Protein AF-A0A1G0JGZ4-F1 (afdb_monomer)

Radius of gyration: 14.33 Å; Cα contacts (8 Å, |Δi|>4): 262; chains: 1; bounding box: 38×28×39 Å

Solvent-accessible surface area (backbone atoms only — not comparable to full-atom values): 8228 Å² total; per-residue (Å²): 122,22,40,35,40,36,39,38,41,50,71,92,53,62,57,66,64,50,48,46,52,52,49,48,58,42,40,79,70,74,36,19,32,33,38,36,28,69,32,66,69,54,31,53,54,48,54,58,39,48,71,66,73,44,100,86,50,89,66,65,63,39,51,67,93,68,68,72,100,63,96,67,38,36,36,31,32,50,63,83,83,70,74,87,81,37,41,33,36,37,50,66,33,96,65,82,61,94,68,53,70,74,19,56,30,38,34,40,69,32,42,55,50,71,66,44,47,52,50,46,55,51,52,51,49,54,42,51,78,70,63,36,49,81,45,80,43,80,54,75,87,77,88,126

Mean predicted aligned error: 4.76 Å

Foldseek 3Di:
DAAEEEEEEDAPDDLLLVVLVVLQVQLVVVFAEEEAAQDPVVQVVSVVCNVVSDPPDDAAEDEPPPDDPDLGHYYYYHDPPDDLNGQEYEYHHLDQPPCNVSHNYYYYYQHDDPVSVVSVVVVQVVCVVVVHRYHYHYDDPPDD

Secondary structure (DSSP, 8-state):
--EEEEEEPPTT--HHHHHHHHHHHHHTTT--EEEE-SSHHHHHHHHHHHHHS-TT----EEETT---S-SS-EEEESSSSPPTT--EEEE-SSS--TTGGGSSEEEEEE-SSHHHHHHHHHHHHHHHHTT-EEEEEEPP----

Structure (mmCIF, N/CA/C/O backbone):
data_AF-A0A1G0JGZ4-F1
#
_entry.id   AF-A0A1G0JGZ4-F1
#
loop_
_atom_site.group_PDB
_atom_site.id
_atom_site.type_symbol
_atom_site.label_atom_id
_atom_site.label_alt_id
_atom_site.label_comp_id
_atom_site.label_asym_id
_atom_site.label_entity_id
_atom_site.label_seq_id
_atom_site.pdbx_PDB_ins_code
_atom_site.Cartn_x
_atom_site.Cartn_y
_atom_site.Cartn_z
_atom_site.occupancy
_atom_site.B_iso_or_equiv
_atom_site.auth_seq_id
_atom_site.auth_comp_id
_atom_site.auth_asym_id
_atom_site.auth_atom_id
_atom_site.pdbx_PDB_model_num
ATOM 1 N N . MET A 1 1 ? -14.639 -6.451 -9.547 1.00 85.00 1 MET A N 1
ATOM 2 C CA . MET A 1 1 ? -14.831 -6.160 -8.112 1.00 85.00 1 MET A CA 1
ATOM 3 C C . MET A 1 1 ? -13.541 -6.490 -7.387 1.00 85.00 1 MET A C 1
ATOM 5 O O . MET A 1 1 ? -13.112 -7.636 -7.448 1.00 85.00 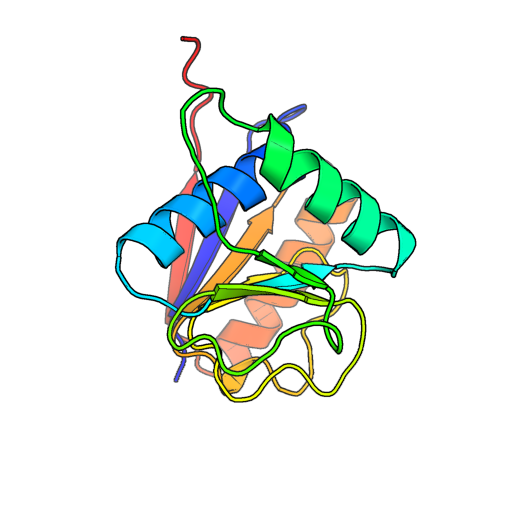1 MET A O 1
ATOM 9 N N . SER A 1 2 ? -12.912 -5.497 -6.763 1.00 94.88 2 SER A N 1
ATOM 10 C CA . SER A 1 2 ? -11.681 -5.689 -5.979 1.00 94.88 2 SER A CA 1
ATOM 11 C C . SER A 1 2 ? -12.003 -6.016 -4.524 1.00 94.88 2 SER A C 1
ATOM 13 O O . SER A 1 2 ? -12.991 -5.514 -3.982 1.00 94.88 2 SER A O 1
ATOM 15 N N . ARG A 1 3 ? -11.123 -6.779 -3.874 1.00 97.75 3 ARG A N 1
ATOM 16 C CA . ARG A 1 3 ? -11.068 -6.879 -2.411 1.00 97.75 3 ARG A CA 1
ATOM 17 C C . ARG A 1 3 ? -10.283 -5.697 -1.848 1.00 97.75 3 ARG A C 1
ATOM 19 O O . ARG A 1 3 ? -9.160 -5.466 -2.289 1.00 97.75 3 ARG A O 1
ATOM 26 N N . VAL A 1 4 ? -10.820 -5.000 -0.852 1.00 98.31 4 VAL A N 1
ATOM 27 C CA . VAL A 1 4 ? -10.161 -3.863 -0.193 1.00 98.31 4 VAL A CA 1
ATOM 28 C C . VAL A 1 4 ? -9.911 -4.189 1.274 1.00 98.31 4 VAL A C 1
ATOM 30 O O . VAL A 1 4 ? -10.847 -4.361 2.051 1.00 98.31 4 VAL A O 1
ATOM 33 N N . ASP A 1 5 ? -8.642 -4.278 1.660 1.00 98.19 5 ASP A N 1
ATOM 34 C CA . ASP A 1 5 ? -8.217 -4.528 3.034 1.00 98.19 5 ASP A CA 1
ATOM 35 C C . ASP A 1 5 ? -7.762 -3.225 3.702 1.00 98.19 5 ASP A C 1
ATOM 37 O O . ASP A 1 5 ? -6.751 -2.638 3.321 1.00 98.19 5 ASP A O 1
ATOM 41 N N . PHE A 1 6 ? -8.475 -2.810 4.747 1.00 97.69 6 PHE A 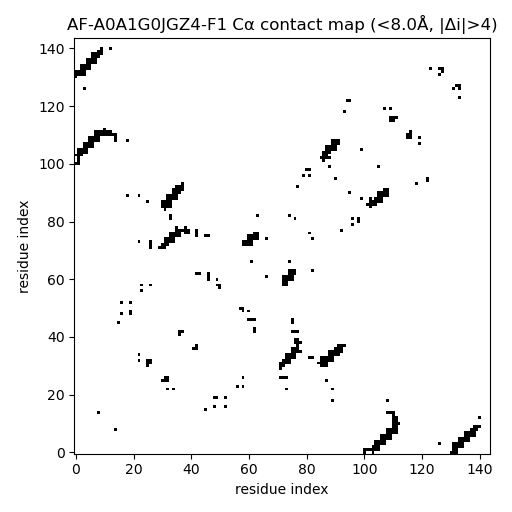N 1
ATOM 42 C CA . PHE A 1 6 ? -8.066 -1.721 5.630 1.00 97.69 6 PHE A CA 1
ATOM 43 C C . PHE A 1 6 ? -7.263 -2.287 6.800 1.00 97.69 6 PHE A C 1
ATOM 45 O O . PHE A 1 6 ? -7.818 -2.990 7.646 1.00 97.69 6 PHE A O 1
ATOM 52 N N . TYR A 1 7 ? -5.972 -1.971 6.876 1.00 96.50 7 TYR A N 1
ATOM 53 C CA . TYR A 1 7 ? -5.145 -2.268 8.045 1.00 96.50 7 TYR A CA 1
ATOM 54 C C . TYR A 1 7 ? -5.111 -1.056 8.967 1.00 96.50 7 TYR A C 1
ATOM 56 O O . TYR A 1 7 ? -4.588 -0.003 8.608 1.00 96.50 7 TYR A O 1
ATOM 64 N N . ILE A 1 8 ? -5.678 -1.213 10.159 1.00 94.00 8 ILE A N 1
ATOM 65 C CA . ILE A 1 8 ? -5.747 -0.173 11.180 1.00 94.00 8 ILE A CA 1
ATOM 66 C C . ILE A 1 8 ? -4.568 -0.374 12.120 1.00 94.00 8 ILE A C 1
ATOM 68 O O . ILE A 1 8 ? -4.493 -1.385 12.826 1.00 94.00 8 ILE A O 1
ATOM 72 N N . LEU A 1 9 ? -3.642 0.579 12.101 1.00 92.50 9 LEU A N 1
ATOM 73 C CA . LEU A 1 9 ? -2.432 0.530 12.904 1.00 92.50 9 LEU A CA 1
ATOM 74 C C . LEU A 1 9 ? -2.647 1.235 14.255 1.00 92.50 9 LEU A C 1
ATOM 76 O O . LEU A 1 9 ? -3.369 2.236 14.329 1.00 92.50 9 LEU A O 1
ATOM 80 N N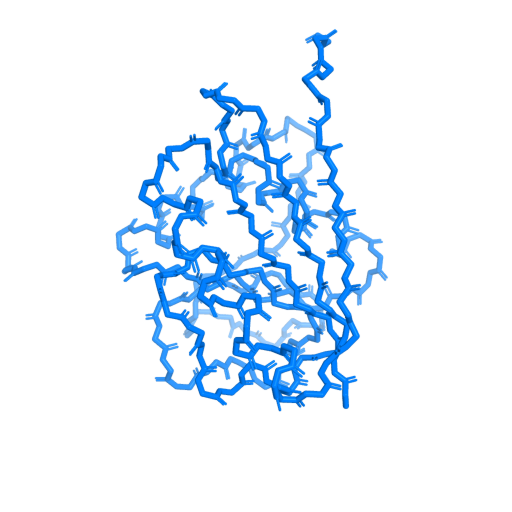 . PRO A 1 10 ? -1.987 0.758 15.322 1.00 89.00 10 PRO A N 1
ATOM 81 C CA . PRO A 1 10 ? -1.874 1.484 16.580 1.00 89.00 10 PRO A CA 1
ATOM 82 C C . PRO A 1 10 ? -1.209 2.851 16.385 1.00 89.00 10 PRO A C 1
ATOM 84 O O . PRO A 1 10 ? -0.455 3.072 15.432 1.00 89.00 10 PRO A O 1
ATOM 87 N N . GLU A 1 11 ? -1.459 3.776 17.306 1.00 81.19 11 GLU A N 1
ATOM 88 C CA . GLU A 1 11 ? -0.818 5.093 17.284 1.00 81.19 11 GLU A CA 1
ATOM 89 C C . GLU A 1 11 ? 0.710 4.963 17.358 1.00 81.19 11 GLU A C 1
ATOM 91 O O . GLU A 1 11 ? 1.236 4.040 17.974 1.00 81.19 11 GLU A O 1
ATOM 96 N N . ASN A 1 12 ? 1.421 5.872 16.685 1.00 79.75 12 ASN A N 1
ATOM 97 C CA . ASN A 1 12 ? 2.886 5.866 16.553 1.00 79.75 12 ASN A CA 1
ATOM 98 C C . ASN A 1 12 ? 3.490 4.646 15.824 1.00 79.75 12 ASN A C 1
ATOM 100 O O . ASN A 1 12 ? 4.708 4.473 15.829 1.00 79.75 12 ASN A O 1
ATOM 104 N N . SER A 1 13 ? 2.681 3.817 15.156 1.00 82.12 13 SER A N 1
ATOM 105 C CA . SER A 1 13 ? 3.196 2.731 14.311 1.00 82.12 13 SER A CA 1
ATOM 106 C C . SER A 1 13 ? 3.797 3.259 13.005 1.00 82.12 13 SER A C 1
ATOM 108 O O . SER A 1 13 ? 3.263 4.177 12.380 1.00 82.12 13 SER A O 1
ATOM 110 N N . GLY A 1 14 ? 4.881 2.634 12.537 1.00 88.62 14 GLY A N 1
ATOM 111 C CA . GLY A 1 14 ? 5.538 2.997 11.280 1.00 88.62 14 GLY A CA 1
ATOM 112 C C . GLY A 1 14 ? 4.749 2.551 10.046 1.00 88.62 14 GLY A C 1
ATOM 113 O O . GLY A 1 14 ? 4.943 1.432 9.570 1.00 88.62 14 GLY A O 1
ATOM 114 N N . ARG A 1 15 ? 3.899 3.434 9.503 1.00 91.88 15 ARG A N 1
ATOM 115 C CA . ARG A 1 15 ? 3.074 3.188 8.301 1.00 91.88 15 ARG A CA 1
ATOM 116 C C . ARG A 1 15 ? 3.885 2.657 7.119 1.00 91.88 15 ARG A C 1
ATOM 118 O O . ARG A 1 15 ? 3.527 1.635 6.542 1.00 91.88 15 ARG A O 1
ATOM 125 N N . ASP A 1 16 ? 5.003 3.308 6.813 1.00 93.38 16 ASP A N 1
ATOM 126 C CA . ASP A 1 16 ? 5.840 2.964 5.659 1.00 93.38 16 ASP A CA 1
ATOM 127 C C . ASP A 1 16 ? 6.565 1.624 5.871 1.00 93.38 16 ASP A C 1
ATOM 129 O O . ASP A 1 16 ? 6.599 0.787 4.973 1.00 93.38 16 ASP A O 1
ATOM 133 N N . ARG A 1 17 ? 7.036 1.342 7.097 1.00 92.81 17 ARG A N 1
ATOM 134 C CA . ARG A 1 17 ? 7.587 0.019 7.453 1.00 92.81 17 ARG A CA 1
ATOM 135 C C . ARG A 1 17 ? 6.542 -1.089 7.322 1.00 92.81 17 ARG A C 1
ATOM 137 O O . ARG A 1 17 ? 6.857 -2.181 6.848 1.00 92.81 17 ARG A O 1
ATOM 144 N N . PHE A 1 18 ? 5.301 -0.822 7.723 1.00 94.25 18 PHE A N 1
ATOM 145 C CA . PHE A 1 18 ? 4.211 -1.776 7.544 1.00 94.25 18 PHE A CA 1
ATOM 146 C C . PHE A 1 18 ? 3.881 -1.980 6.059 1.00 94.25 18 PHE A C 1
ATOM 148 O O . PHE A 1 18 ? 3.686 -3.119 5.634 1.00 94.25 18 PHE A O 1
ATOM 155 N N . ALA A 1 19 ? 3.905 -0.918 5.248 1.00 95.88 19 ALA A N 1
ATOM 156 C CA . ALA A 1 19 ? 3.757 -1.012 3.798 1.00 95.88 19 ALA A CA 1
ATOM 157 C C . ALA A 1 19 ? 4.831 -1.916 3.172 1.00 95.88 19 ALA A C 1
ATOM 159 O O . ALA A 1 19 ? 4.483 -2.795 2.383 1.00 95.88 19 ALA A O 1
ATOM 160 N N . CYS A 1 20 ? 6.097 -1.794 3.592 1.00 95.12 20 CYS A N 1
ATOM 161 C CA . CYS A 1 20 ? 7.168 -2.706 3.173 1.00 95.12 20 CYS A CA 1
ATOM 162 C C . CYS A 1 20 ? 6.862 -4.167 3.536 1.00 95.12 20 CYS A C 1
ATOM 164 O O . CYS A 1 20 ? 7.036 -5.061 2.708 1.00 95.12 20 CYS A O 1
ATOM 166 N N . SER A 1 21 ? 6.344 -4.424 4.742 1.00 93.94 21 SER A N 1
ATOM 167 C CA . SER A 1 21 ? 5.947 -5.774 5.173 1.00 93.94 21 SER A CA 1
ATOM 168 C C . SER A 1 21 ? 4.822 -6.360 4.309 1.00 93.94 21 SER A C 1
ATOM 170 O O . SER A 1 21 ? 4.899 -7.514 3.872 1.00 93.94 21 SER A O 1
ATOM 172 N N . ILE A 1 22 ? 3.796 -5.561 3.995 1.00 95.88 22 ILE A N 1
ATOM 173 C CA . ILE A 1 22 ? 2.705 -5.977 3.103 1.00 95.88 22 ILE A CA 1
ATOM 174 C C . ILE A 1 22 ? 3.224 -6.228 1.685 1.00 95.88 22 ILE A C 1
ATOM 176 O O . ILE A 1 22 ? 2.881 -7.258 1.098 1.00 95.88 22 ILE A O 1
ATOM 180 N N . ALA A 1 23 ? 4.064 -5.336 1.155 1.00 96.12 23 ALA A N 1
ATOM 181 C CA . ALA A 1 23 ? 4.661 -5.476 -0.168 1.00 96.12 23 ALA A CA 1
ATOM 182 C C . ALA A 1 23 ? 5.489 -6.762 -0.267 1.00 96.12 23 ALA A C 1
ATOM 184 O O . ALA A 1 23 ? 5.253 -7.562 -1.170 1.00 96.12 23 ALA A O 1
ATOM 185 N N . ASN A 1 24 ? 6.362 -7.029 0.713 1.00 94.38 24 ASN A N 1
ATOM 186 C CA . ASN A 1 24 ? 7.142 -8.265 0.774 1.00 94.38 24 ASN A CA 1
ATOM 187 C C . ASN A 1 24 ? 6.233 -9.499 0.793 1.00 94.38 24 ASN A C 1
ATOM 189 O O . ASN A 1 24 ? 6.403 -10.432 0.012 1.00 94.38 24 ASN A O 1
ATOM 193 N N . LYS A 1 25 ? 5.217 -9.507 1.663 1.00 94.25 25 LYS A N 1
ATOM 194 C CA . LYS A 1 25 ? 4.297 -10.643 1.792 1.00 94.25 25 LYS A CA 1
ATOM 195 C C . LYS A 1 25 ? 3.517 -10.908 0.505 1.00 94.25 25 LYS A C 1
ATOM 197 O O . LYS A 1 25 ? 3.304 -12.071 0.166 1.00 94.25 25 LYS A O 1
ATOM 202 N N . ALA A 1 26 ? 3.059 -9.863 -0.181 1.00 95.38 26 ALA A N 1
ATOM 203 C CA . ALA A 1 26 ? 2.351 -9.989 -1.450 1.00 95.38 26 ALA A CA 1
ATOM 204 C C . ALA A 1 26 ? 3.293 -10.471 -2.562 1.00 95.38 26 ALA A C 1
ATOM 206 O O . ALA A 1 26 ? 2.978 -11.446 -3.244 1.00 95.38 26 ALA A O 1
ATOM 207 N N . TRP A 1 27 ? 4.478 -9.872 -2.675 1.00 94.00 27 TRP A N 1
ATOM 208 C CA . TRP A 1 27 ? 5.493 -10.266 -3.647 1.00 94.00 27 TRP A CA 1
ATOM 209 C C . TRP A 1 27 ? 5.937 -11.728 -3.473 1.00 94.00 27 TRP A C 1
ATOM 211 O O . TRP A 1 27 ? 5.896 -12.498 -4.430 1.00 94.00 27 TRP A O 1
ATOM 221 N N . ARG A 1 28 ? 6.233 -12.177 -2.243 1.00 91.81 28 ARG A N 1
ATOM 222 C CA . ARG A 1 28 ? 6.590 -13.584 -1.949 1.00 91.81 28 ARG A CA 1
ATOM 223 C C . ARG A 1 28 ? 5.477 -14.585 -2.270 1.00 91.81 28 ARG A C 1
ATOM 225 O O . ARG A 1 28 ? 5.738 -15.781 -2.346 1.00 91.81 28 ARG A O 1
ATOM 232 N N . ARG A 1 29 ? 4.238 -14.116 -2.439 1.00 93.62 29 ARG A N 1
ATOM 233 C CA . ARG A 1 29 ? 3.089 -14.918 -2.892 1.00 93.62 29 ARG A CA 1
ATOM 234 C C . ARG A 1 29 ? 2.889 -14.875 -4.413 1.00 93.62 29 ARG A C 1
ATOM 236 O O . ARG A 1 29 ? 1.892 -15.400 -4.892 1.00 93.62 29 ARG A O 1
ATOM 243 N N . GLY A 1 30 ? 3.818 -14.277 -5.158 1.00 92.69 30 GLY A N 1
ATOM 244 C CA . GLY A 1 30 ? 3.786 -14.195 -6.619 1.00 92.69 30 GLY A CA 1
ATOM 245 C C . GLY A 1 30 ? 2.970 -13.024 -7.169 1.00 92.69 30 GLY A C 1
ATOM 246 O O . GLY A 1 30 ? 2.615 -13.038 -8.344 1.00 92.69 30 GLY A O 1
ATOM 247 N N . HIS A 1 31 ? 2.637 -12.023 -6.349 1.00 94.75 31 HIS A N 1
ATOM 248 C CA . HIS A 1 31 ? 1.895 -10.849 -6.811 1.00 94.75 31 HIS A CA 1
ATOM 249 C C . HIS A 1 31 ? 2.820 -9.739 -7.317 1.00 94.75 31 HIS A C 1
ATOM 251 O O . HIS A 1 31 ? 3.833 -9.433 -6.689 1.00 94.75 31 HIS A O 1
ATOM 257 N N . ASN A 1 32 ? 2.401 -9.076 -8.398 1.00 94.25 32 ASN A N 1
ATOM 258 C CA . ASN A 1 32 ? 2.944 -7.785 -8.805 1.00 94.25 32 ASN A CA 1
ATOM 259 C C . ASN A 1 32 ? 2.286 -6.685 -7.979 1.00 94.25 32 ASN A C 1
ATOM 261 O O . ASN A 1 32 ? 1.060 -6.517 -8.017 1.00 94.25 32 ASN A O 1
ATOM 265 N N . VAL A 1 33 ? 3.102 -5.945 -7.236 1.00 96.50 33 VAL A N 1
ATOM 266 C CA . VAL A 1 33 ? 2.632 -4.955 -6.267 1.00 96.50 33 VAL A CA 1
ATOM 267 C C . VAL A 1 33 ? 2.897 -3.562 -6.808 1.00 96.50 33 VAL A C 1
ATOM 269 O O . VAL A 1 33 ? 4.011 -3.268 -7.221 1.00 96.50 33 VAL A O 1
ATOM 272 N N . TYR A 1 34 ? 1.896 -2.695 -6.750 1.00 96.62 34 TYR A N 1
ATOM 273 C CA . TYR A 1 34 ? 2.064 -1.262 -6.933 1.00 96.62 34 TYR A CA 1
ATOM 274 C C . TYR A 1 34 ? 1.888 -0.553 -5.591 1.00 96.62 34 TYR A C 1
ATOM 276 O O . TYR A 1 34 ? 0.868 -0.731 -4.927 1.00 96.62 34 TYR A O 1
ATOM 284 N N . ILE A 1 35 ? 2.864 0.254 -5.183 1.00 97.38 35 ILE A N 1
ATOM 285 C CA . ILE A 1 35 ? 2.745 1.139 -4.026 1.00 97.38 35 ILE A CA 1
ATOM 286 C C . ILE A 1 35 ? 2.516 2.559 -4.530 1.00 97.38 35 ILE A C 1
ATOM 288 O O . ILE A 1 35 ? 3.394 3.148 -5.164 1.00 97.38 35 ILE A O 1
ATOM 292 N N . HIS A 1 36 ? 1.337 3.102 -4.236 1.00 97.06 36 HIS A N 1
ATOM 293 C CA . HIS A 1 36 ? 0.940 4.438 -4.652 1.00 97.06 36 HIS A CA 1
ATOM 294 C C . HIS A 1 36 ? 1.234 5.452 -3.541 1.00 97.06 36 HIS A C 1
ATOM 296 O O . HIS A 1 36 ? 0.598 5.428 -2.489 1.00 97.06 36 HIS A O 1
ATOM 302 N N . THR A 1 37 ? 2.206 6.335 -3.749 1.00 96.44 37 THR A N 1
ATOM 303 C CA . THR A 1 37 ? 2.659 7.338 -2.777 1.00 96.44 37 THR A CA 1
ATOM 304 C C . THR A 1 37 ? 2.140 8.735 -3.115 1.00 96.44 37 THR A C 1
ATOM 306 O O . THR A 1 37 ? 1.708 9.008 -4.231 1.00 96.44 37 THR A O 1
ATOM 309 N N . THR A 1 38 ? 2.198 9.653 -2.145 1.00 93.69 38 THR A N 1
ATOM 310 C CA . THR A 1 38 ? 1.736 11.045 -2.310 1.00 93.69 38 THR A CA 1
ATOM 311 C C . THR A 1 38 ? 2.605 11.893 -3.235 1.00 93.69 38 THR A C 1
ATOM 313 O O . THR A 1 38 ? 2.122 12.866 -3.808 1.00 93.69 38 THR A O 1
ATOM 316 N N . SER A 1 39 ? 3.900 11.591 -3.324 1.00 95.75 39 SER A N 1
ATOM 317 C CA . SER A 1 39 ? 4.859 12.374 -4.100 1.00 95.75 39 SER A CA 1
ATOM 318 C C . SER A 1 39 ? 6.088 11.550 -4.473 1.00 95.75 39 SER A C 1
ATOM 320 O O . SER A 1 39 ? 6.318 10.454 -3.942 1.00 95.75 39 SER A O 1
ATOM 322 N N . ARG A 1 40 ? 6.901 12.110 -5.374 1.00 96.19 40 ARG A N 1
ATOM 323 C CA . ARG A 1 40 ? 8.181 11.530 -5.789 1.00 96.19 40 ARG A CA 1
ATOM 324 C C . ARG A 1 40 ? 9.143 11.382 -4.617 1.00 96.19 40 ARG A C 1
ATOM 326 O O . ARG A 1 40 ? 9.828 10.374 -4.507 1.00 96.19 40 ARG A O 1
ATOM 333 N N . GLU A 1 41 ? 9.176 12.363 -3.725 1.00 97.00 41 GLU A N 1
ATOM 334 C CA . GLU A 1 41 ? 10.045 12.363 -2.549 1.00 97.00 41 GLU A CA 1
ATOM 335 C C . GLU A 1 41 ? 9.671 11.221 -1.602 1.00 97.00 41 GLU A C 1
ATOM 337 O O . GLU A 1 41 ? 10.551 10.525 -1.103 1.00 97.00 41 GLU A O 1
ATOM 342 N N . THR A 1 42 ? 8.372 10.986 -1.386 1.00 95.69 42 THR A N 1
ATOM 343 C CA . THR A 1 42 ? 7.894 9.834 -0.607 1.00 95.69 42 THR A CA 1
ATOM 344 C C . THR A 1 42 ? 8.223 8.514 -1.303 1.00 95.69 42 THR A C 1
ATOM 346 O O . THR A 1 42 ? 8.611 7.562 -0.634 1.00 95.69 42 THR A O 1
ATOM 349 N N . ALA A 1 43 ? 8.110 8.450 -2.635 1.00 96.94 43 ALA A N 1
ATOM 350 C CA . ALA A 1 43 ? 8.457 7.251 -3.398 1.00 96.94 43 ALA A CA 1
ATOM 351 C C . ALA A 1 43 ? 9.939 6.881 -3.253 1.00 96.94 43 ALA A C 1
ATOM 353 O O . ALA A 1 43 ? 10.240 5.732 -2.960 1.00 96.94 43 ALA A O 1
ATOM 354 N N . ILE A 1 44 ? 10.846 7.855 -3.388 1.00 96.56 44 ILE A N 1
ATOM 355 C CA . ILE A 1 44 ? 12.295 7.646 -3.226 1.00 96.56 44 ILE A CA 1
ATOM 356 C C . ILE A 1 44 ? 12.622 7.190 -1.800 1.00 96.56 44 ILE A C 1
ATOM 358 O O . ILE A 1 44 ? 13.350 6.225 -1.615 1.00 96.56 44 ILE A O 1
ATOM 362 N N . LYS A 1 45 ? 12.029 7.823 -0.780 1.00 96.38 45 LYS A N 1
ATOM 363 C CA . LYS A 1 45 ? 12.222 7.390 0.614 1.00 96.38 45 LYS A CA 1
ATOM 364 C C . LYS A 1 45 ? 11.766 5.951 0.846 1.00 96.38 45 LYS A C 1
ATOM 366 O O . LYS A 1 45 ? 12.367 5.244 1.648 1.00 96.38 45 LYS A O 1
ATOM 371 N N . LEU A 1 46 ? 10.683 5.538 0.190 1.00 96.31 46 LEU A N 1
ATOM 372 C CA . LEU A 1 46 ? 10.164 4.183 0.315 1.00 96.31 46 LEU A CA 1
ATOM 373 C C . LEU A 1 46 ? 11.019 3.160 -0.445 1.00 96.31 46 LEU A C 1
ATOM 375 O O . LEU A 1 46 ? 11.169 2.044 0.041 1.00 96.31 46 LEU A O 1
ATOM 379 N N . ASP A 1 47 ? 11.589 3.547 -1.587 1.00 95.19 47 ASP A N 1
ATOM 380 C CA . ASP A 1 47 ? 12.591 2.775 -2.337 1.00 95.19 47 ASP A CA 1
ATOM 381 C C . ASP A 1 47 ? 13.806 2.475 -1.439 1.00 95.19 47 ASP A C 1
ATOM 383 O O . ASP A 1 47 ? 14.101 1.319 -1.139 1.00 95.19 47 ASP A O 1
ATOM 387 N N . ASP A 1 48 ? 14.401 3.511 -0.839 1.00 94.25 48 ASP A N 1
ATOM 388 C CA . ASP A 1 48 ? 15.501 3.358 0.125 1.00 94.25 48 ASP A CA 1
ATOM 389 C C . ASP A 1 48 ? 15.100 2.504 1.345 1.00 94.25 48 ASP A C 1
ATOM 391 O O . ASP A 1 48 ? 15.875 1.681 1.849 1.00 94.25 48 ASP A O 1
ATOM 395 N N . LEU A 1 49 ? 13.869 2.681 1.842 1.00 94.69 49 LEU A N 1
ATOM 396 C CA . LEU A 1 49 ? 13.371 1.905 2.972 1.00 94.69 49 LEU A CA 1
ATOM 397 C C . LEU A 1 49 ? 13.220 0.426 2.613 1.00 94.69 49 LEU A C 1
ATOM 399 O O . LEU A 1 49 ? 13.583 -0.410 3.430 1.00 94.69 49 LEU A O 1
ATOM 403 N N . LEU A 1 50 ? 12.714 0.075 1.429 1.00 93.00 50 LEU A N 1
ATOM 404 C CA . LEU A 1 50 ? 12.548 -1.320 1.003 1.00 93.00 50 LEU A CA 1
ATOM 405 C C . LEU A 1 50 ? 13.881 -2.074 0.952 1.00 93.00 50 LEU A C 1
ATOM 407 O O . LEU A 1 50 ? 13.901 -3.258 1.290 1.00 93.00 50 LEU A O 1
ATOM 411 N N . TRP A 1 51 ? 14.986 -1.395 0.628 1.00 90.31 51 TRP A N 1
ATOM 412 C CA . TRP A 1 51 ? 16.332 -1.972 0.703 1.00 90.31 51 TRP A CA 1
ATOM 413 C C . TRP A 1 51 ? 16.797 -2.292 2.126 1.00 90.31 51 TRP A C 1
ATOM 415 O O . TRP A 1 51 ? 17.584 -3.215 2.318 1.00 90.31 51 TRP A O 1
ATOM 425 N N . THR A 1 52 ? 16.328 -1.544 3.125 1.00 87.56 52 THR A N 1
ATOM 426 C CA . THR A 1 52 ? 16.840 -1.601 4.508 1.00 87.56 52 THR A CA 1
ATOM 427 C C . THR A 1 52 ? 15.818 -2.111 5.526 1.00 87.56 52 THR A C 1
ATOM 429 O O . THR A 1 52 ? 16.127 -2.243 6.710 1.00 87.56 52 THR A O 1
ATOM 432 N N . TYR A 1 53 ? 14.580 -2.393 5.108 1.00 83.00 53 TYR A N 1
ATOM 433 C CA . TYR A 1 53 ? 13.480 -2.642 6.041 1.00 83.00 53 TYR A CA 1
ATOM 434 C C . TYR A 1 53 ? 13.641 -3.958 6.823 1.00 83.00 53 TYR A C 1
ATOM 436 O O . TYR A 1 53 ? 13.123 -4.053 7.942 1.00 83.00 53 TYR A O 1
ATOM 444 N N . HIS A 1 54 ? 14.350 -4.944 6.257 1.00 76.56 54 HIS A N 1
ATOM 445 C CA . HIS A 1 54 ? 14.627 -6.233 6.885 1.00 76.56 54 HIS A CA 1
ATOM 446 C C . HIS A 1 54 ? 15.932 -6.854 6.360 1.00 76.56 54 HIS A C 1
ATOM 448 O O . HIS A 1 54 ? 16.051 -7.098 5.160 1.00 76.56 54 HIS A O 1
ATOM 454 N N . ASP A 1 55 ? 16.854 -7.191 7.268 1.00 62.56 55 ASP A N 1
ATOM 455 C CA . ASP A 1 55 ? 18.237 -7.615 6.973 1.00 62.56 55 ASP A CA 1
ATOM 456 C C . ASP A 1 55 ? 18.369 -8.835 6.037 1.00 62.56 55 ASP A C 1
ATOM 458 O O . ASP A 1 55 ? 19.423 -9.050 5.444 1.00 62.56 55 ASP A O 1
ATOM 462 N N . ILE A 1 56 ? 17.308 -9.640 5.882 1.00 63.62 56 ILE A N 1
ATOM 463 C CA . ILE A 1 56 ? 17.311 -10.887 5.089 1.00 63.62 56 ILE A CA 1
ATOM 464 C C . ILE A 1 56 ? 16.269 -10.864 3.946 1.00 63.62 56 ILE A C 1
ATOM 466 O O . ILE A 1 56 ? 15.997 -11.887 3.320 1.00 63.62 56 ILE A O 1
ATOM 470 N N . SER A 1 57 ? 15.634 -9.725 3.645 1.00 66.88 57 SER A N 1
ATOM 471 C CA . SER A 1 57 ? 14.658 -9.640 2.541 1.00 66.88 57 SER A CA 1
ATOM 472 C C . SER A 1 57 ? 15.202 -8.850 1.357 1.00 66.88 57 SER A C 1
ATOM 474 O O . SER A 1 57 ? 15.184 -7.627 1.364 1.00 66.88 57 SER A O 1
ATOM 476 N N . PHE A 1 58 ? 15.601 -9.551 0.293 1.00 79.31 58 PHE A N 1
ATOM 477 C CA . PHE A 1 58 ? 15.732 -8.931 -1.024 1.00 79.31 58 PHE A CA 1
ATOM 478 C C . PHE A 1 58 ? 14.342 -8.828 -1.657 1.00 79.31 58 PHE A C 1
ATOM 480 O O . PHE A 1 58 ? 13.771 -9.841 -2.067 1.00 79.31 58 PHE A O 1
ATOM 487 N N . ILE A 1 59 ? 13.792 -7.616 -1.715 1.00 88.25 59 ILE A N 1
ATOM 488 C CA . ILE A 1 59 ? 12.561 -7.328 -2.453 1.00 88.25 59 ILE A CA 1
ATOM 489 C C . ILE A 1 59 ? 12.978 -6.689 -3.780 1.00 88.25 59 ILE A C 1
ATOM 491 O O . ILE A 1 59 ? 13.489 -5.573 -3.750 1.00 88.25 59 ILE A O 1
ATOM 495 N N . PRO A 1 60 ? 12.781 -7.333 -4.942 1.00 90.62 60 PRO A N 1
ATOM 496 C CA . PRO A 1 60 ? 12.993 -6.679 -6.224 1.00 90.62 60 PRO A CA 1
ATOM 497 C C . PRO A 1 60 ? 11.953 -5.570 -6.377 1.00 90.62 60 PRO A C 1
ATOM 499 O O . PRO A 1 60 ? 10.745 -5.827 -6.397 1.00 90.62 60 PRO A O 1
ATOM 502 N N . HIS A 1 61 ? 12.434 -4.335 -6.439 1.00 92.94 61 HIS A N 1
ATOM 503 C CA . HIS A 1 61 ? 11.585 -3.166 -6.563 1.00 92.94 61 HIS A CA 1
ATOM 504 C C . HIS A 1 61 ? 12.226 -2.091 -7.437 1.00 92.94 61 HIS A C 1
ATOM 506 O O . HIS A 1 61 ? 13.420 -2.135 -7.732 1.00 92.94 61 HIS A O 1
ATOM 512 N N . SER A 1 62 ? 11.400 -1.160 -7.903 1.00 92.75 62 SER A N 1
ATOM 513 C CA . SER A 1 62 ? 11.845 -0.007 -8.683 1.00 92.75 62 SER A CA 1
ATOM 514 C C . SER A 1 62 ? 10.831 1.126 -8.611 1.00 92.75 62 SER A C 1
ATOM 516 O O . SER A 1 62 ? 9.628 0.899 -8.432 1.00 92.75 62 SER A O 1
ATOM 518 N N . LEU A 1 63 ? 11.301 2.345 -8.852 1.00 93.44 63 LEU A N 1
ATOM 519 C CA . LEU A 1 63 ? 10.422 3.463 -9.149 1.00 93.44 63 LEU A CA 1
ATOM 520 C C . LEU A 1 63 ? 9.745 3.274 -10.517 1.00 93.44 63 LEU A C 1
ATOM 522 O O . LEU A 1 63 ? 10.306 2.710 -11.461 1.00 93.44 63 LEU A O 1
ATOM 526 N N . THR A 1 64 ? 8.533 3.806 -10.643 1.00 89.94 64 THR A N 1
ATOM 527 C CA . THR A 1 64 ? 7.785 3.853 -11.905 1.00 89.94 64 THR A CA 1
ATOM 528 C C . THR A 1 64 ? 8.641 4.473 -13.013 1.00 89.94 64 THR A C 1
ATOM 530 O O . THR A 1 64 ? 9.264 5.516 -12.818 1.00 89.94 64 THR A O 1
ATOM 533 N N . GLY A 1 65 ? 8.665 3.829 -14.184 1.00 83.44 65 GLY A N 1
ATOM 534 C CA . GLY A 1 65 ? 9.452 4.262 -15.344 1.00 83.44 65 GLY A CA 1
ATOM 535 C C . GLY A 1 65 ? 10.916 3.804 -15.344 1.00 83.44 65 GLY A C 1
ATOM 536 O O . GLY A 1 65 ? 11.620 4.082 -16.310 1.00 83.44 65 GLY A O 1
ATOM 537 N N . GLN A 1 66 ? 11.376 3.099 -14.303 1.00 80.19 66 GLN A N 1
ATOM 538 C CA . GLN A 1 66 ? 12.730 2.529 -14.233 1.00 80.19 66 GLN A CA 1
ATOM 539 C C . GLN A 1 66 ? 12.765 1.000 -14.383 1.00 80.19 66 GLN A C 1
ATOM 541 O O . GLN A 1 66 ? 13.844 0.426 -14.524 1.00 80.19 66 GLN A O 1
ATOM 546 N N . SER A 1 67 ? 11.614 0.326 -14.368 1.00 63.78 67 SER A N 1
ATOM 547 C CA . SER A 1 67 ? 11.536 -1.127 -14.509 1.00 63.78 67 SER A CA 1
ATOM 548 C C . SER A 1 67 ? 11.786 -1.587 -15.950 1.00 63.78 67 SER A C 1
ATOM 550 O O . SER A 1 67 ? 11.148 -1.128 -16.897 1.00 63.78 67 SER A O 1
ATOM 552 N N . GLY A 1 68 ? 12.695 -2.554 -16.109 1.00 62.78 68 GLY A N 1
ATOM 553 C CA . GLY A 1 68 ? 12.735 -3.429 -17.284 1.00 62.78 68 GLY A CA 1
ATOM 554 C C . GLY A 1 68 ? 11.631 -4.501 -17.227 1.00 62.78 68 GLY A C 1
ATOM 555 O O . GLY A 1 68 ? 10.842 -4.518 -16.279 1.00 62.78 68 GLY A O 1
ATOM 556 N N . PRO A 1 69 ? 11.564 -5.421 -18.206 1.00 55.75 69 PRO A N 1
ATOM 557 C CA . PRO A 1 69 ? 10.595 -6.517 -18.213 1.00 55.75 69 PRO A CA 1
ATOM 558 C C . PRO A 1 69 ? 10.941 -7.532 -17.112 1.00 55.75 69 PRO A C 1
ATOM 560 O O . PRO A 1 69 ? 11.679 -8.485 -17.336 1.00 55.75 69 PRO A O 1
ATOM 563 N N . ILE A 1 70 ? 10.462 -7.287 -15.894 1.00 57.56 70 ILE A N 1
ATOM 564 C CA . ILE A 1 70 ? 10.531 -8.229 -14.774 1.00 57.56 70 ILE A CA 1
ATOM 565 C C . ILE A 1 70 ? 9.121 -8.778 -14.559 1.00 57.56 70 ILE A C 1
ATOM 567 O O . ILE A 1 70 ? 8.185 -8.005 -14.359 1.00 57.56 70 ILE A O 1
ATOM 571 N N . ASP A 1 71 ? 8.983 -10.105 -14.587 1.00 62.75 71 ASP A N 1
ATOM 572 C CA . ASP A 1 71 ? 7.686 -10.793 -14.509 1.00 62.75 71 ASP A CA 1
ATOM 573 C C . ASP A 1 71 ? 6.972 -10.583 -13.161 1.00 62.75 71 ASP A C 1
ATOM 575 O O . ASP A 1 71 ? 5.743 -10.467 -13.129 1.00 62.75 71 ASP A O 1
ATOM 579 N N . THR A 1 72 ? 7.740 -10.474 -12.063 1.00 64.94 72 THR A N 1
ATOM 580 C CA . THR A 1 72 ? 7.216 -10.215 -10.711 1.00 64.94 72 THR A CA 1
ATOM 581 C C . THR A 1 72 ? 8.053 -9.182 -9.948 1.00 64.94 72 THR A C 1
ATOM 583 O O . THR A 1 72 ? 9.173 -9.481 -9.531 1.00 64.94 72 THR A O 1
ATOM 586 N N . THR A 1 73 ? 7.518 -7.983 -9.713 1.00 86.69 73 THR A N 1
ATOM 587 C CA . THR A 1 73 ? 8.231 -6.886 -9.037 1.00 86.69 73 THR A CA 1
ATOM 588 C C . THR A 1 73 ? 7.305 -6.006 -8.189 1.00 86.69 73 THR A C 1
ATOM 590 O O . THR A 1 73 ? 6.080 -6.001 -8.356 1.00 86.69 73 THR A O 1
ATOM 593 N N . VAL A 1 74 ? 7.896 -5.263 -7.254 1.00 94.38 74 VAL A N 1
ATOM 594 C CA . VAL A 1 74 ? 7.239 -4.160 -6.547 1.00 94.38 74 VAL A CA 1
ATOM 595 C C . VAL A 1 74 ? 7.542 -2.855 -7.288 1.00 94.38 74 VAL A C 1
ATOM 597 O O . VAL A 1 74 ? 8.697 -2.475 -7.460 1.00 94.38 74 VAL A O 1
ATOM 600 N N . ILE A 1 75 ? 6.512 -2.139 -7.726 1.00 95.00 75 ILE A N 1
ATOM 601 C CA . ILE A 1 75 ? 6.647 -0.834 -8.378 1.00 95.00 75 ILE A CA 1
ATOM 602 C C . ILE A 1 75 ? 6.171 0.252 -7.423 1.00 95.00 75 ILE A C 1
ATOM 604 O O . ILE A 1 75 ? 5.080 0.156 -6.866 1.00 95.00 75 ILE A O 1
ATOM 608 N N . ILE A 1 76 ? 6.960 1.308 -7.263 1.00 96.19 76 ILE A N 1
ATOM 609 C CA . ILE A 1 76 ? 6.613 2.469 -6.439 1.00 96.19 76 ILE A CA 1
ATOM 610 C C . ILE A 1 76 ? 6.310 3.643 -7.369 1.00 96.19 76 ILE A C 1
ATOM 612 O O . ILE A 1 76 ? 7.079 3.940 -8.285 1.00 96.19 76 ILE A O 1
ATOM 616 N N . GLY A 1 77 ? 5.192 4.330 -7.175 1.00 95.31 77 GLY A N 1
ATOM 617 C CA . GLY A 1 77 ? 4.819 5.461 -8.020 1.00 95.31 77 GLY A CA 1
ATOM 618 C C . GLY A 1 77 ? 3.948 6.473 -7.300 1.00 95.31 77 GLY A C 1
ATOM 619 O O . GLY A 1 77 ? 3.328 6.166 -6.293 1.00 95.31 77 GLY A O 1
ATOM 620 N N . TRP A 1 78 ? 3.899 7.686 -7.840 1.00 94.81 78 TRP A N 1
ATOM 621 C CA . TRP A 1 78 ? 3.170 8.826 -7.265 1.00 94.81 78 TRP A CA 1
ATOM 622 C C . TRP A 1 78 ? 2.254 9.522 -8.280 1.00 94.81 78 TRP A C 1
ATOM 624 O O . TRP A 1 78 ? 1.639 10.541 -7.980 1.00 94.81 78 TRP A O 1
ATOM 634 N N . GLN A 1 79 ? 2.205 9.004 -9.506 1.00 89.81 79 GLN A N 1
ATOM 635 C 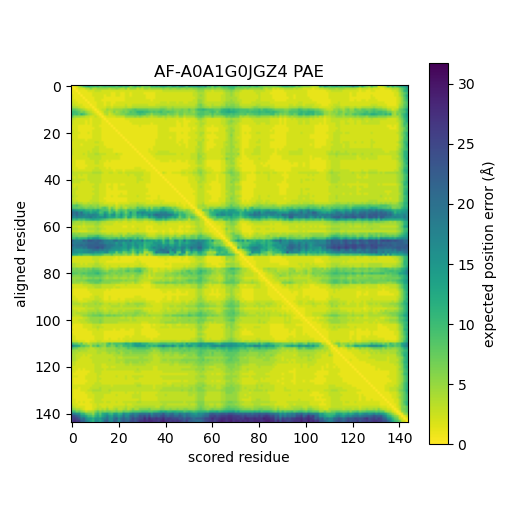CA . GLN A 1 79 ? 1.493 9.578 -10.642 1.00 89.81 79 GLN A CA 1
ATOM 636 C C . GLN A 1 79 ? 0.605 8.528 -11.298 1.00 89.81 79 GLN A C 1
ATOM 638 O O . GLN A 1 79 ? 0.835 7.326 -11.161 1.00 89.81 79 GLN A O 1
ATOM 643 N N . GLU A 1 80 ? -0.387 9.021 -12.032 1.00 84.62 80 GLU A N 1
ATOM 644 C CA . GLU A 1 80 ? -1.145 8.238 -12.998 1.00 84.62 80 GLU A CA 1
ATOM 645 C C . GLU A 1 80 ? -0.548 8.417 -14.410 1.00 84.62 80 GLU A C 1
ATOM 647 O O . GLU A 1 80 ? 0.020 9.476 -14.697 1.00 84.62 80 GLU A O 1
ATOM 652 N N . PRO A 1 81 ? -0.680 7.419 -15.303 1.00 83.75 81 PRO A N 1
ATOM 653 C CA . PRO A 1 81 ? -1.335 6.127 -15.084 1.00 83.75 81 PRO A CA 1
ATOM 654 C C . PRO A 1 81 ? -0.500 5.179 -14.211 1.00 83.75 81 PRO A C 1
ATOM 656 O O . PRO A 1 81 ? 0.729 5.190 -14.251 1.00 83.75 81 PRO A O 1
ATOM 659 N N . VAL A 1 82 ? -1.179 4.343 -13.421 1.00 86.38 82 VAL A N 1
ATOM 660 C CA . VAL A 1 82 ? -0.518 3.269 -12.662 1.00 86.38 82 VAL A CA 1
ATOM 661 C C . VAL A 1 82 ? -0.117 2.121 -13.608 1.00 86.38 82 VAL A C 1
ATOM 663 O O . VAL A 1 82 ? -0.804 1.919 -14.615 1.00 86.38 82 VAL A O 1
ATOM 666 N N . PRO A 1 83 ? 0.944 1.349 -13.304 1.00 86.50 83 PRO A N 1
ATOM 667 C CA . PRO A 1 83 ? 1.391 0.233 -14.141 1.00 86.50 83 PRO A CA 1
ATOM 668 C C . PRO A 1 83 ? 0.301 -0.824 -14.363 1.00 86.50 83 PRO A C 1
ATOM 670 O O . PRO A 1 83 ? -0.380 -1.228 -13.420 1.00 86.50 83 PRO A O 1
ATOM 673 N N . ASP A 1 84 ? 0.172 -1.316 -15.597 1.00 85.94 84 ASP A N 1
ATOM 674 C CA . ASP A 1 84 ? -0.886 -2.269 -15.970 1.00 85.94 84 ASP A CA 1
ATOM 675 C C . ASP A 1 84 ? -0.592 -3.722 -15.543 1.00 85.94 84 ASP A C 1
ATOM 677 O O . ASP A 1 84 ? -1.495 -4.554 -15.508 1.00 85.94 84 ASP A O 1
ATOM 681 N N . ASN A 1 85 ? 0.657 -4.055 -15.198 1.00 87.25 85 ASN A N 1
ATOM 682 C CA . ASN A 1 85 ? 1.069 -5.414 -14.821 1.00 87.25 85 ASN A CA 1
ATOM 683 C C . ASN A 1 85 ? 0.901 -5.732 -13.321 1.00 87.25 85 ASN A C 1
ATOM 685 O O . ASN A 1 85 ? 1.213 -6.848 -12.896 1.00 87.25 85 ASN A O 1
ATOM 689 N N . CYS A 1 86 ? 0.415 -4.785 -12.513 1.00 92.81 86 CYS A N 1
ATOM 690 C CA . CYS A 1 86 ? 0.234 -4.954 -11.072 1.00 92.81 86 CYS A CA 1
ATOM 691 C C . CYS A 1 86 ? -1.187 -5.412 -10.713 1.00 92.81 86 CYS A C 1
ATOM 693 O O . CYS A 1 86 ? -2.174 -4.903 -11.234 1.00 92.81 86 CYS A O 1
ATOM 695 N N . ASN A 1 87 ? -1.300 -6.363 -9.780 1.00 94.88 87 ASN A N 1
ATOM 696 C CA . ASN A 1 87 ? -2.587 -6.923 -9.341 1.00 94.88 87 ASN A CA 1
ATOM 697 C C . ASN A 1 87 ? -2.916 -6.638 -7.865 1.00 94.88 87 ASN A C 1
ATOM 699 O O . ASN A 1 87 ? -4.073 -6.785 -7.461 1.00 94.88 87 ASN A O 1
ATOM 703 N N . VAL A 1 88 ? -1.934 -6.173 -7.086 1.00 97.62 88 VAL A N 1
ATOM 704 C CA . VAL A 1 88 ? -2.113 -5.655 -5.724 1.00 97.62 88 VAL A CA 1
ATOM 705 C C . VAL A 1 88 ? -1.704 -4.186 -5.689 1.00 97.62 88 VAL A C 1
ATOM 707 O O . VAL A 1 88 ? -0.588 -3.861 -6.084 1.00 97.62 88 VAL A O 1
ATOM 710 N N . MET A 1 89 ? -2.565 -3.315 -5.163 1.00 97.81 89 MET A N 1
ATOM 711 C CA . MET A 1 89 ? -2.216 -1.929 -4.841 1.00 97.81 89 MET A CA 1
ATOM 712 C C . MET A 1 89 ? -2.089 -1.743 -3.331 1.00 97.81 89 MET A C 1
ATOM 714 O O . MET A 1 89 ? -2.957 -2.180 -2.580 1.00 97.81 89 MET A O 1
ATOM 718 N N . ILE A 1 90 ? -1.041 -1.053 -2.890 1.00 98.06 90 ILE A N 1
ATOM 719 C CA . ILE A 1 90 ? -0.906 -0.508 -1.538 1.00 98.06 90 ILE A CA 1
ATOM 720 C C . ILE A 1 90 ? -1.027 1.008 -1.660 1.00 98.06 90 ILE A C 1
ATOM 722 O O . ILE A 1 90 ? -0.153 1.654 -2.239 1.00 98.06 90 ILE A O 1
ATOM 726 N N . ASN A 1 91 ? -2.118 1.575 -1.152 1.00 96.81 91 ASN A N 1
ATOM 727 C CA . ASN A 1 91 ? -2.365 3.006 -1.221 1.00 96.81 91 ASN A CA 1
ATOM 728 C C . ASN A 1 91 ? -1.791 3.713 0.013 1.00 96.81 91 ASN A C 1
ATOM 730 O O . ASN A 1 91 ? -2.212 3.466 1.143 1.00 96.81 91 ASN A O 1
ATOM 734 N N . LEU A 1 92 ? -0.820 4.594 -0.220 1.00 94.62 92 LEU A N 1
ATOM 735 C CA . LEU A 1 92 ? -0.248 5.520 0.761 1.00 94.62 92 LEU A CA 1
ATOM 736 C C . LEU A 1 92 ? -0.563 6.983 0.409 1.00 94.62 92 LEU A C 1
ATOM 738 O O . LEU A 1 92 ? -0.077 7.895 1.085 1.00 94.62 92 LEU A O 1
ATOM 742 N N . ASN A 1 93 ? -1.327 7.214 -0.662 1.00 92.81 93 ASN A N 1
ATOM 743 C CA . ASN A 1 93 ? -1.734 8.536 -1.108 1.00 92.81 93 ASN A CA 1
ATOM 744 C C . ASN A 1 93 ? -3.020 8.981 -0.399 1.00 92.81 93 ASN A C 1
ATOM 746 O O . ASN A 1 93 ? -3.805 8.180 0.105 1.00 92.81 93 ASN A O 1
ATOM 750 N N . VAL A 1 94 ? -3.233 10.293 -0.374 1.00 89.62 94 VAL A N 1
ATOM 751 C CA . VAL A 1 94 ? -4.441 10.920 0.157 1.00 89.62 94 VAL A CA 1
ATOM 752 C C . VAL A 1 94 ? -5.661 10.736 -0.744 1.00 89.62 94 VAL A C 1
ATOM 754 O O . VAL A 1 94 ? -6.776 10.985 -0.299 1.00 89.62 94 VAL A O 1
ATOM 757 N N . ASN A 1 95 ? -5.437 10.332 -1.994 1.00 90.94 95 ASN A N 1
ATOM 758 C CA . ASN A 1 95 ? -6.467 10.076 -2.990 1.00 90.94 95 ASN A CA 1
ATOM 759 C C . ASN A 1 95 ? -6.447 8.603 -3.409 1.00 90.94 95 ASN A C 1
ATOM 761 O O . ASN A 1 95 ? -5.404 7.949 -3.383 1.00 90.94 95 ASN A O 1
ATOM 765 N N . ILE A 1 96 ? -7.598 8.106 -3.856 1.00 92.75 96 ILE A N 1
ATOM 766 C CA . ILE A 1 96 ? -7.710 6.828 -4.562 1.00 92.75 96 ILE A CA 1
ATOM 767 C C . ILE A 1 96 ? -7.418 7.100 -6.048 1.00 92.75 96 ILE A C 1
ATOM 769 O O . ILE A 1 96 ? -8.106 7.944 -6.627 1.00 92.75 96 ILE A O 1
ATOM 773 N N . PRO A 1 97 ? -6.437 6.425 -6.679 1.00 90.88 97 PRO A N 1
ATOM 774 C CA . PRO A 1 97 ? -6.206 6.548 -8.119 1.00 90.88 97 PRO A CA 1
ATOM 775 C C . PRO A 1 97 ? -7.459 6.203 -8.919 1.00 90.88 97 PRO A C 1
ATOM 777 O O . PRO A 1 97 ? -8.166 5.254 -8.572 1.00 90.88 97 PRO A O 1
ATOM 780 N N . THR A 1 98 ? -7.702 6.885 -10.040 1.00 89.25 98 THR A N 1
ATOM 781 C CA . THR A 1 98 ? -8.883 6.591 -10.885 1.00 89.25 98 THR A CA 1
ATOM 782 C C . THR A 1 98 ? -8.901 5.144 -11.385 1.00 89.25 98 THR A C 1
ATOM 784 O O . THR A 1 98 ? -9.948 4.541 -11.589 1.00 89.25 98 THR A O 1
ATOM 787 N N . SER A 1 99 ? -7.713 4.563 -11.508 1.00 88.62 99 SER A N 1
ATOM 788 C CA . SER A 1 99 ? -7.441 3.210 -11.975 1.00 88.62 99 SER A CA 1
ATOM 789 C C . SER A 1 99 ? -7.429 2.141 -10.868 1.00 88.62 99 SER A C 1
ATOM 791 O O . SER A 1 99 ? -7.077 0.990 -11.142 1.00 88.62 99 SER A O 1
ATOM 793 N N . ALA A 1 100 ? -7.814 2.481 -9.630 1.00 90.69 100 ALA A N 1
ATOM 794 C CA . ALA A 1 100 ? -7.759 1.580 -8.474 1.00 90.69 100 ALA A CA 1
ATOM 795 C C . ALA A 1 100 ? -8.604 0.302 -8.644 1.00 90.69 100 ALA A C 1
ATOM 797 O O . ALA A 1 100 ? -8.218 -0.771 -8.183 1.00 90.69 100 ALA A O 1
ATOM 798 N N . GLU A 1 101 ? -9.729 0.376 -9.354 1.00 90.81 101 GLU A N 1
ATOM 799 C CA . GLU A 1 101 ? -10.621 -0.770 -9.577 1.00 90.81 101 GLU A CA 1
ATOM 800 C C . GLU A 1 101 ? -10.010 -1.896 -10.430 1.00 90.81 101 GLU A C 1
ATOM 802 O O . GLU A 1 101 ? -10.508 -3.024 -10.418 1.00 90.81 101 GLU A O 1
ATOM 807 N N . ARG A 1 102 ? -8.910 -1.616 -11.144 1.00 92.00 102 ARG A N 1
ATOM 808 C CA . ARG A 1 102 ? -8.197 -2.604 -11.968 1.00 92.00 102 ARG A CA 1
ATOM 809 C C . ARG A 1 102 ? -7.424 -3.615 -11.125 1.00 92.00 102 ARG A C 1
ATOM 811 O O . ARG A 1 102 ? -7.165 -4.727 -11.579 1.00 92.00 102 ARG A O 1
ATOM 818 N N . PHE A 1 103 ? -7.066 -3.250 -9.895 1.00 96.06 103 PHE A N 1
ATOM 819 C CA . PHE A 1 103 ? -6.365 -4.153 -8.994 1.00 96.06 103 PHE A CA 1
ATOM 820 C C . PHE A 1 103 ? -7.329 -5.201 -8.441 1.00 96.06 103 PHE A C 1
ATOM 822 O O . PHE A 1 103 ? -8.428 -4.882 -7.990 1.00 96.06 103 PHE A O 1
ATOM 829 N N . ALA A 1 104 ? -6.900 -6.462 -8.408 1.00 96.44 104 ALA A N 1
ATOM 830 C CA . ALA A 1 104 ? -7.668 -7.530 -7.771 1.00 96.44 104 ALA A CA 1
ATOM 831 C C . ALA A 1 104 ? -7.772 -7.312 -6.252 1.00 96.44 104 ALA A C 1
ATOM 833 O O . ALA A 1 104 ? -8.776 -7.662 -5.624 1.00 96.44 104 ALA A O 1
ATOM 834 N N . ARG A 1 105 ? -6.732 -6.708 -5.665 1.00 97.88 105 ARG A N 1
ATOM 835 C CA . ARG A 1 105 ? -6.645 -6.411 -4.239 1.00 97.88 105 ARG A CA 1
ATOM 836 C C . ARG A 1 105 ? -6.092 -5.013 -3.997 1.00 97.88 105 ARG A C 1
ATOM 838 O O . ARG A 1 105 ? -5.063 -4.647 -4.556 1.00 97.88 105 ARG A O 1
ATOM 845 N N . ILE A 1 106 ? -6.738 -4.274 -3.110 1.00 98.31 106 ILE A N 1
ATOM 846 C CA . ILE A 1 106 ? -6.324 -2.946 -2.669 1.00 98.31 106 ILE A CA 1
ATOM 847 C C . ILE A 1 106 ? -6.066 -3.004 -1.167 1.00 98.31 106 ILE A C 1
ATOM 849 O O . ILE A 1 106 ? -6.825 -3.621 -0.420 1.00 98.31 106 ILE A O 1
ATOM 853 N N . VAL A 1 107 ? -4.986 -2.376 -0.725 1.00 98.44 107 VAL A N 1
ATOM 854 C CA . VAL A 1 107 ? -4.610 -2.269 0.678 1.00 98.44 107 VAL A CA 1
ATOM 855 C C . VAL A 1 107 ? -4.564 -0.800 1.068 1.00 98.44 107 VAL A C 1
ATOM 857 O O . VAL A 1 107 ? -3.798 -0.029 0.498 1.00 98.44 107 VAL A O 1
ATOM 860 N N . GLU A 1 108 ? -5.353 -0.440 2.072 1.00 97.56 108 GLU A N 1
ATOM 861 C CA . GLU A 1 108 ? -5.357 0.876 2.706 1.00 97.56 108 GLU A CA 1
ATOM 862 C C . GLU A 1 108 ? -4.712 0.743 4.091 1.00 97.56 108 GLU A C 1
ATOM 864 O O . GLU A 1 108 ? -5.127 -0.093 4.901 1.00 97.56 108 GLU A O 1
ATOM 869 N N . ILE A 1 109 ? -3.680 1.543 4.373 1.00 95.38 109 ILE A N 1
ATOM 870 C CA . ILE A 1 109 ? -2.979 1.518 5.664 1.00 95.38 109 ILE A CA 1
ATOM 871 C C . ILE A 1 109 ? -3.358 2.771 6.448 1.00 95.38 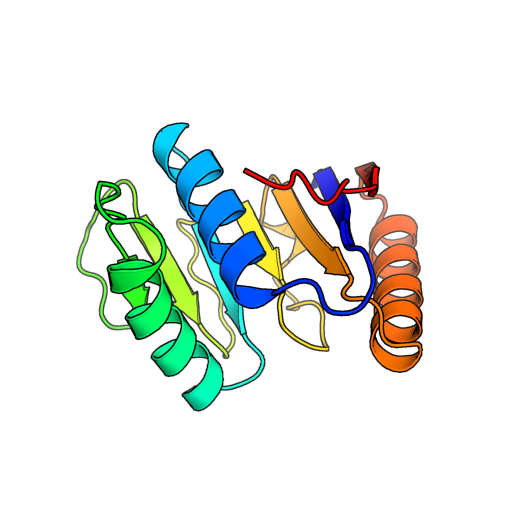109 ILE A C 1
ATOM 873 O O . ILE A 1 109 ? -2.941 3.882 6.127 1.00 95.38 109 ILE A O 1
ATOM 877 N N . VAL A 1 110 ? -4.141 2.578 7.505 1.00 91.38 110 VAL A N 1
ATOM 878 C CA . VAL A 1 110 ? -4.675 3.653 8.340 1.00 91.38 110 VAL A CA 1
ATOM 879 C C . VAL A 1 110 ? -3.771 3.830 9.552 1.00 91.38 110 VAL A C 1
ATOM 881 O O . VAL A 1 110 ? -3.861 3.068 10.517 1.00 91.38 110 VAL A O 1
ATOM 884 N N . ALA A 1 111 ? -2.885 4.823 9.496 1.00 81.94 111 ALA A N 1
ATOM 885 C CA . ALA A 1 111 ? -2.093 5.229 10.652 1.00 81.94 111 ALA A CA 1
ATOM 886 C C . ALA A 1 111 ? -2.901 6.144 11.593 1.00 81.94 111 ALA A C 1
ATOM 888 O O . ALA A 1 111 ? -3.961 6.666 11.245 1.00 81.94 111 ALA A O 1
ATOM 889 N N . GLY A 1 112 ? -2.453 6.221 12.848 1.00 75.25 112 GLY A N 1
ATOM 890 C CA . GLY A 1 112 ? -3.302 6.558 13.992 1.00 75.25 112 GLY A CA 1
ATOM 891 C C . GLY A 1 112 ? -3.741 8.017 14.151 1.00 75.25 112 GLY A C 1
ATOM 892 O O . GLY A 1 112 ? -4.491 8.282 15.088 1.00 75.25 112 GLY A O 1
ATOM 893 N N . SER A 1 113 ? -3.323 8.963 13.303 1.00 83.06 113 SER A N 1
ATOM 894 C CA . SER A 1 113 ? -3.773 10.356 13.454 1.00 83.06 113 SER A CA 1
ATOM 895 C C . SER A 1 113 ? -5.254 10.524 13.081 1.00 83.06 113 SER A C 1
ATOM 897 O O . SER A 1 113 ? -5.785 9.812 12.227 1.00 83.06 113 SER A O 1
ATOM 899 N N . GLU A 1 114 ? -5.950 11.489 13.693 1.00 85.62 114 GLU A N 1
ATOM 900 C CA . GLU A 1 114 ? -7.374 11.718 13.391 1.00 85.62 114 GLU A CA 1
ATOM 901 C C . GLU A 1 114 ? -7.598 12.150 11.933 1.00 85.62 114 GLU A C 1
ATOM 903 O O . GLU A 1 114 ? -8.598 11.776 11.321 1.00 85.62 114 GLU A O 1
ATOM 908 N N . ALA A 1 115 ? -6.640 12.878 11.350 1.00 85.44 115 ALA A N 1
ATOM 909 C CA . ALA A 1 115 ? -6.671 13.245 9.938 1.00 85.44 115 ALA A CA 1
ATOM 910 C C . ALA A 1 115 ? -6.614 12.003 9.031 1.00 85.44 115 ALA A C 1
ATOM 912 O O . ALA A 1 115 ? -7.455 11.849 8.145 1.00 85.44 115 ALA A O 1
ATOM 913 N N . GLU A 1 116 ? -5.689 11.076 9.295 1.00 84.44 116 GLU A N 1
ATOM 914 C CA . GLU A 1 116 ? -5.558 9.828 8.532 1.00 84.44 116 GLU A CA 1
ATOM 915 C C . GLU A 1 116 ? -6.774 8.914 8.712 1.00 84.44 116 GLU A C 1
ATOM 917 O O . GLU A 1 116 ? -7.290 8.370 7.734 1.00 84.44 116 GLU A O 1
ATOM 922 N N . ARG A 1 117 ? -7.305 8.801 9.936 1.00 89.38 117 ARG A N 1
ATOM 923 C CA . ARG A 1 117 ? -8.562 8.082 10.198 1.00 89.38 117 ARG A CA 1
ATOM 924 C C . ARG A 1 117 ? -9.732 8.718 9.444 1.00 89.38 117 ARG A C 1
ATOM 926 O O . ARG A 1 117 ? -10.555 8.002 8.877 1.00 89.38 117 ARG A O 1
ATOM 933 N N . GLY A 1 118 ? -9.804 10.048 9.397 1.00 91.25 118 GLY A N 1
ATOM 934 C CA . GLY A 1 118 ? -10.793 10.793 8.617 1.00 91.25 118 GLY A CA 1
ATOM 935 C C . GLY A 1 118 ? -10.731 10.482 7.126 1.00 91.25 118 GLY A C 1
ATOM 936 O O . GLY A 1 118 ? -11.759 10.182 6.515 1.00 91.25 118 GLY A O 1
ATOM 937 N N . MET A 1 119 ? -9.530 10.480 6.555 1.00 89.88 119 MET A N 1
ATOM 938 C CA . MET A 1 119 ? -9.311 10.126 5.154 1.00 89.88 119 MET A CA 1
ATOM 939 C C . MET A 1 119 ? -9.671 8.667 4.864 1.00 89.88 119 MET A C 1
ATOM 941 O O . MET A 1 119 ? -10.400 8.396 3.912 1.00 89.88 119 MET A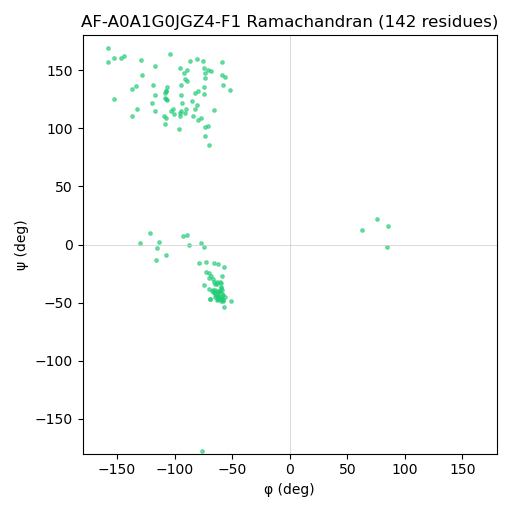 O 1
ATOM 945 N N . ALA A 1 120 ? -9.274 7.733 5.729 1.00 93.12 120 ALA A N 1
ATOM 946 C CA . ALA A 1 120 ? -9.622 6.324 5.581 1.00 93.12 120 ALA A CA 1
ATOM 947 C C . ALA A 1 120 ? -11.140 6.091 5.593 1.00 93.12 120 ALA A C 1
ATOM 949 O O . ALA A 1 120 ? -11.647 5.286 4.815 1.00 93.12 120 ALA A O 1
ATOM 950 N N . ARG A 1 121 ? -11.895 6.838 6.413 1.00 94.88 121 ARG A N 1
ATOM 951 C CA . ARG A 1 121 ? -13.369 6.806 6.395 1.00 94.88 121 ARG A CA 1
ATOM 952 C C . ARG A 1 121 ? -13.943 7.293 5.060 1.00 94.88 121 ARG A C 1
ATOM 954 O O . ARG A 1 121 ? -14.978 6.789 4.625 1.00 94.88 121 ARG A O 1
ATOM 961 N N . ASN A 1 122 ? -13.301 8.258 4.400 1.00 95.25 122 ASN A N 1
ATOM 962 C CA . ASN A 1 122 ? -13.703 8.704 3.063 1.00 95.25 122 ASN A CA 1
ATOM 963 C C . ASN A 1 122 ? -13.415 7.629 2.014 1.00 95.25 122 ASN A C 1
ATOM 965 O O . ASN A 1 122 ? -14.317 7.286 1.253 1.00 95.25 122 ASN A O 1
ATOM 969 N N . HIS A 1 123 ? -12.214 7.043 2.030 1.00 96.31 123 HIS A N 1
ATOM 970 C CA . HIS A 1 123 ? -11.848 5.952 1.125 1.00 96.31 123 HIS A CA 1
ATOM 971 C C . HIS A 1 123 ? -12.772 4.746 1.294 1.00 96.31 123 HIS A C 1
ATOM 973 O O . HIS A 1 123 ? -13.285 4.212 0.316 1.00 96.31 123 HIS A O 1
ATOM 979 N N . TYR A 1 124 ? -13.062 4.358 2.538 1.00 96.94 124 TYR A N 1
ATOM 980 C CA . TYR A 1 124 ? -13.968 3.253 2.838 1.00 96.94 124 TYR A CA 1
ATOM 981 C C . TYR A 1 124 ? -15.348 3.463 2.209 1.00 96.94 124 TYR A C 1
ATOM 983 O O . TYR A 1 124 ? -15.890 2.547 1.595 1.00 96.94 124 TYR A O 1
ATOM 991 N N . ARG A 1 125 ? -15.912 4.6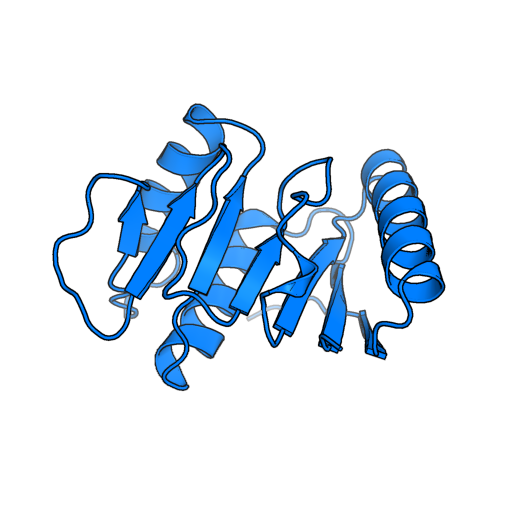74 2.333 1.00 97.12 125 ARG A N 1
ATOM 992 C CA . ARG A 1 125 ? -17.191 5.015 1.694 1.00 97.12 125 ARG A CA 1
ATOM 993 C C . ARG A 1 125 ? -17.095 4.935 0.174 1.00 97.12 125 ARG A C 1
ATOM 995 O O . ARG A 1 125 ? -17.943 4.290 -0.423 1.00 97.12 125 ARG A O 1
ATOM 1002 N N . ALA A 1 126 ? -16.050 5.508 -0.422 1.00 96.56 126 ALA A N 1
ATOM 1003 C CA . ALA A 1 126 ? -15.851 5.479 -1.869 1.00 96.56 126 ALA A CA 1
ATOM 1004 C C . ALA A 1 126 ? -15.785 4.042 -2.419 1.00 96.56 126 ALA A C 1
ATOM 1006 O O . ALA A 1 126 ? -16.514 3.712 -3.350 1.00 96.56 126 ALA A O 1
ATOM 1007 N N . TYR A 1 127 ? -14.994 3.158 -1.803 1.00 97.38 127 TYR A N 1
ATOM 1008 C CA . TYR A 1 127 ? -14.919 1.756 -2.228 1.00 97.38 127 TYR A CA 1
ATOM 1009 C C . TYR A 1 127 ? -16.225 0.989 -1.979 1.00 97.38 127 TYR A C 1
ATOM 1011 O O . TYR A 1 127 ? -16.659 0.205 -2.821 1.00 97.38 127 TYR A O 1
ATOM 1019 N N . ARG A 1 128 ? -16.891 1.212 -0.843 1.00 96.69 128 ARG A N 1
ATOM 1020 C CA . ARG A 1 128 ? -18.181 0.568 -0.564 1.00 96.69 128 ARG A CA 1
ATOM 1021 C C . ARG A 1 128 ? -19.238 0.980 -1.590 1.00 96.69 128 ARG A C 1
ATOM 1023 O O . ARG A 1 128 ? -19.960 0.125 -2.093 1.00 96.69 128 ARG A O 1
ATOM 1030 N N . ASP A 1 129 ? -19.320 2.269 -1.899 1.00 96.31 129 ASP A N 1
ATOM 1031 C CA . ASP A 1 129 ? -20.294 2.810 -2.848 1.00 96.31 129 ASP A CA 1
ATOM 1032 C C . ASP A 1 129 ? -19.955 2.383 -4.295 1.00 96.31 129 ASP A C 1
ATOM 1034 O O . ASP A 1 129 ? -20.855 2.232 -5.117 1.00 96.31 129 ASP A O 1
ATOM 1038 N N . GLY A 1 130 ? -18.681 2.079 -4.579 1.00 94.94 130 GLY A N 1
ATOM 1039 C CA . GLY A 1 130 ? -18.218 1.402 -5.798 1.00 94.94 130 GLY A CA 1
ATOM 1040 C C . GLY A 1 130 ? -18.453 -0.119 -5.832 1.00 94.94 130 GLY A C 1
ATOM 1041 O O . GLY A 1 130 ? -18.074 -0.776 -6.798 1.00 94.94 130 GLY A O 1
ATOM 1042 N N . GLY A 1 131 ? -19.067 -0.704 -4.797 1.00 95.88 131 GLY A N 1
ATOM 1043 C CA . GLY A 1 131 ? -19.423 -2.127 -4.756 1.00 95.88 131 GLY A CA 1
ATOM 1044 C C . GLY A 1 131 ? -18.251 -3.077 -4.495 1.00 95.88 131 GLY A C 1
ATOM 1045 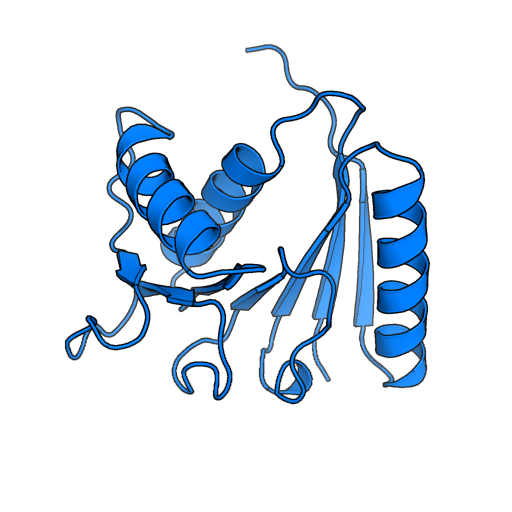O O . GLY A 1 131 ? -18.333 -4.251 -4.848 1.00 95.88 131 GLY A O 1
ATOM 1046 N N . HIS A 1 132 ? -17.156 -2.593 -3.907 1.00 97.19 132 HIS A N 1
ATOM 1047 C CA . HIS A 1 132 ? -15.999 -3.419 -3.566 1.00 97.19 132 HIS A CA 1
ATOM 1048 C C . HIS A 1 132 ? -16.233 -4.305 -2.331 1.00 97.19 132 HIS A C 1
ATOM 1050 O O . HIS A 1 132 ? -17.059 -4.011 -1.464 1.00 97.19 132 HIS A O 1
ATOM 1056 N N . GLU A 1 133 ? -15.460 -5.389 -2.218 1.00 97.75 133 GLU A N 1
ATOM 1057 C CA . GLU A 1 133 ? -15.505 -6.282 -1.058 1.00 97.75 133 GLU A CA 1
ATOM 1058 C C . GLU A 1 133 ? -14.626 -5.729 0.073 1.00 97.75 133 GLU A C 1
ATOM 1060 O O . GLU A 1 133 ? -13.398 -5.721 -0.025 1.00 97.75 133 GLU A O 1
ATOM 1065 N N . MET A 1 134 ? -15.252 -5.271 1.157 1.00 97.94 134 MET A N 1
ATOM 1066 C CA . MET A 1 134 ? -14.581 -4.529 2.228 1.00 97.94 134 MET A CA 1
ATOM 1067 C C . MET A 1 134 ? -14.135 -5.439 3.379 1.00 97.94 134 MET A C 1
ATOM 1069 O O . MET A 1 134 ? -14.948 -6.154 3.963 1.00 97.94 134 MET A O 1
ATOM 1073 N N . HIS A 1 135 ? -12.862 -5.347 3.770 1.00 98.12 135 HIS A N 1
ATOM 1074 C CA . HIS A 1 135 ? -12.265 -6.059 4.905 1.00 98.12 135 HIS A CA 1
ATOM 1075 C C . HIS A 1 135 ? -11.535 -5.084 5.829 1.00 98.12 135 HIS A C 1
ATOM 1077 O O . HIS A 1 135 ? -10.945 -4.104 5.376 1.00 98.12 135 HIS A O 1
ATOM 1083 N N . SER A 1 136 ? -11.540 -5.345 7.135 1.00 96.38 136 SER A N 1
ATOM 1084 C CA . SER A 1 136 ? -10.818 -4.525 8.116 1.00 96.38 136 SER A CA 1
ATOM 1085 C C . SER A 1 136 ? -10.038 -5.396 9.089 1.00 96.38 136 SER A C 1
ATOM 1087 O O . SER A 1 136 ? -10.550 -6.395 9.589 1.00 96.38 136 SER A O 1
ATOM 1089 N N . HIS A 1 137 ? -8.799 -4.996 9.359 1.00 95.50 137 HIS A N 1
ATOM 1090 C CA . HIS A 1 137 ? -7.840 -5.734 10.173 1.00 95.50 137 HIS A CA 1
ATOM 1091 C C . HIS A 1 137 ? -7.205 -4.783 11.180 1.00 95.50 137 HIS A C 1
ATOM 1093 O O . HIS A 1 137 ? -6.500 -3.851 10.795 1.00 95.50 137 HIS A O 1
ATOM 1099 N N . THR A 1 138 ? -7.413 -5.026 12.470 1.00 92.75 138 THR A N 1
ATOM 1100 C CA . THR A 1 138 ? -6.684 -4.302 13.518 1.00 92.75 138 THR A CA 1
ATOM 1101 C C . THR A 1 138 ? -5.328 -4.962 13.717 1.00 92.75 138 THR A C 1
ATOM 1103 O O . THR A 1 138 ? -5.253 -6.127 14.112 1.00 92.75 138 THR A O 1
ATOM 1106 N N . VAL A 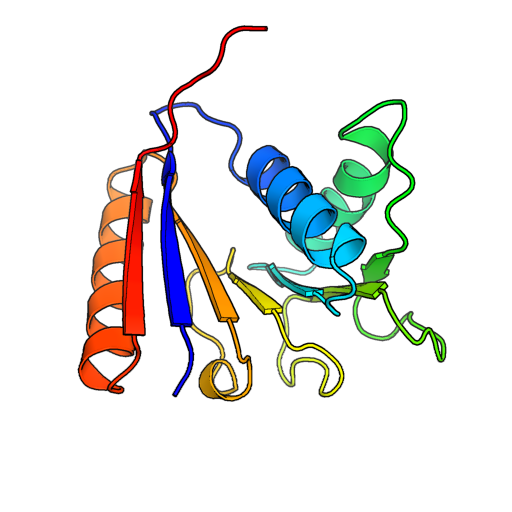1 139 ? -4.256 -4.225 13.435 1.00 90.56 139 VAL A N 1
ATOM 1107 C CA . VAL A 1 139 ? -2.884 -4.689 13.648 1.00 90.56 139 VAL A CA 1
ATOM 1108 C C . VAL A 1 139 ? -2.549 -4.534 15.128 1.00 90.56 139 VAL A C 1
ATOM 1110 O O . VAL A 1 139 ? -2.812 -3.491 15.725 1.00 90.56 139 VAL A O 1
ATOM 1113 N N . LYS A 1 140 ? -1.986 -5.575 15.739 1.00 82.19 140 LYS A N 1
ATOM 1114 C CA . LYS A 1 140 ? -1.423 -5.490 17.090 1.00 82.19 140 LYS A CA 1
ATOM 1115 C C . LYS A 1 140 ? 0.056 -5.129 16.969 1.00 82.19 140 LYS A C 1
ATOM 1117 O O . LYS A 1 140 ? 0.705 -5.568 16.024 1.00 82.19 140 LYS A O 1
ATOM 1122 N N . VAL A 1 141 ? 0.570 -4.301 17.882 1.00 64.06 141 VAL A N 1
ATOM 1123 C CA . VAL A 1 141 ? 2.022 -4.118 17.998 1.00 64.06 141 VAL A CA 1
ATOM 1124 C C . VAL A 1 141 ? 2.566 -5.412 18.588 1.00 64.06 141 VAL A C 1
ATOM 1126 O O . VAL A 1 141 ? 2.408 -5.644 19.785 1.00 64.06 141 VAL A O 1
ATOM 1129 N N . ASP A 1 142 ? 3.147 -6.265 17.754 1.00 53.41 142 ASP A N 1
ATOM 1130 C CA . ASP A 1 142 ? 4.000 -7.333 18.256 1.00 53.41 142 ASP A CA 1
ATOM 1131 C C . ASP A 1 142 ? 5.341 -6.672 18.609 1.00 53.41 142 ASP A C 1
ATOM 1133 O O . ASP A 1 142 ? 6.043 -6.152 17.740 1.00 53.41 142 ASP A O 1
ATOM 1137 N N . TYR A 1 143 ? 5.623 -6.571 19.911 1.00 37.16 143 TYR A N 1
ATOM 1138 C CA . TYR A 1 143 ? 6.979 -6.339 20.404 1.00 37.16 143 TYR A CA 1
ATOM 1139 C C . TYR A 1 143 ? 7.731 -7.659 20.215 1.00 37.16 143 TYR A C 1
ATOM 1141 O O . TYR A 1 143 ? 7.536 -8.572 21.015 1.00 37.16 143 TYR A O 1
ATOM 1149 N N . ASP A 1 144 ? 8.542 -7.739 19.164 1.00 33.06 144 ASP A N 1
ATOM 1150 C CA . ASP A 1 144 ? 9.693 -8.647 19.097 1.00 33.06 144 ASP A CA 1
ATOM 1151 C C . ASP A 1 144 ? 10.971 -7.829 19.327 1.00 33.06 144 ASP A C 1
ATOM 1153 O O . ASP A 1 144 ? 11.129 -6.776 18.659 1.00 33.06 144 ASP A O 1
#

Sequence (144 aa):
MSRVDFYILPENSGRDRFACSIANKAWRRGHNVYIHTTSRETAIKLDDLLWTYHDISFIPHSLTGQSGPIDTTVIIGWQEPVPDNCNVMINLNVNIPTSAERFARIVEIVAGSEAERGMARNHYRAYRDGGHEMHSHTVKVDYD

pLDDT: mean 89.29, std 11.57, range [33.06, 98.44]

Nearest PDB structures (foldseek):
  3sxu-assembly1_A  TM=9.138E-01  e=7.128E-10  Escherichia coli K-12
  8qca-assembly1_A  TM=5.486E-01  e=2.127E-02  Saccharomyces cerevisiae
  8qcf-assembly1_M  TM=6.010E-01  e=1.376E-01  Saccharomyces cerevisiae
  8q9t-assembly1_A  TM=5.471E-01  e=1.224E-01  Saccharomyces cerevisiae
  4buj-assembly2_E  TM=5.485E-01  e=1.842E-01  Saccharomyces cerevisiae S288C